Protein AF-A0A1F2U4Y3-F1 (afdb_monomer_lite)

Sequence (59 aa):
MTELRARLARSRTTHSLFDTDRFRRHIESACVTTWERHQRGEPPENFAVEPMQRVMGDE

pLDDT: mean 84.55, std 14.44, range [35.09, 97.94]

Radius of gyration: 17.15 Å; chains: 1; bounding box: 42×28×39 Å

Structure (mmCIF, N/CA/C/O backbone):
data_AF-A0A1F2U4Y3-F1
#
_entry.id   AF-A0A1F2U4Y3-F1
#
loop_
_atom_site.group_PDB
_atom_site.id
_atom_site.type_symbol
_atom_site.label_atom_id
_atom_site.label_alt_id
_atom_site.label_comp_id
_atom_site.label_asym_id
_atom_site.label_entity_id
_atom_site.label_seq_id
_atom_site.pdbx_PDB_ins_code
_atom_site.Cartn_x
_atom_site.Cartn_y
_atom_site.Cartn_z
_atom_site.occupancy
_atom_site.B_iso_or_equiv
_atom_site.auth_seq_id
_atom_site.auth_comp_id
_atom_site.auth_asym_id
_atom_site.auth_atom_id
_atom_site.pdbx_PDB_model_num
ATOM 1 N N . MET A 1 1 ? 25.775 -0.308 -22.007 1.00 60.75 1 MET A N 1
ATOM 2 C CA . MET A 1 1 ? 24.419 0.219 -21.694 1.00 60.75 1 MET A CA 1
ATOM 3 C C . MET A 1 1 ? 23.274 -0.717 -22.096 1.00 60.75 1 MET A C 1
ATOM 5 O O . MET A 1 1 ? 22.230 -0.677 -21.454 1.00 60.75 1 MET A O 1
ATOM 9 N N . THR A 1 2 ? 23.430 -1.556 -23.122 1.00 79.50 2 THR A N 1
ATOM 10 C CA . THR A 1 2 ? 22.352 -2.403 -23.675 1.00 79.50 2 THR A CA 1
ATOM 11 C C . THR A 1 2 ? 22.021 -3.629 -22.811 1.00 79.50 2 THR A C 1
ATOM 13 O O . THR A 1 2 ? 20.854 -3.954 -22.619 1.00 79.50 2 THR A O 1
ATOM 16 N N . GLU A 1 3 ? 23.032 -4.259 -22.211 1.00 86.12 3 GLU A N 1
ATOM 17 C CA . GLU A 1 3 ? 22.885 -5.492 -21.421 1.00 86.12 3 GLU A CA 1
ATOM 18 C C . GLU A 1 3 ? 22.117 -5.286 -20.105 1.00 86.12 3 GLU A C 1
ATOM 20 O O . GLU A 1 3 ? 21.219 -6.057 -19.766 1.00 86.12 3 GLU A O 1
ATOM 25 N N . LEU A 1 4 ? 22.378 -4.175 -19.407 1.00 84.94 4 LEU A N 1
ATOM 26 C CA . LEU A 1 4 ? 21.632 -3.801 -18.203 1.00 84.94 4 LEU A CA 1
ATOM 27 C C . LEU A 1 4 ? 20.139 -3.591 -18.505 1.00 84.94 4 LEU A C 1
ATOM 29 O O . LEU A 1 4 ? 19.281 -4.047 -17.750 1.00 84.94 4 LEU A O 1
ATOM 33 N N . ARG A 1 5 ? 19.824 -2.947 -19.636 1.00 83.81 5 ARG A N 1
ATOM 34 C CA . ARG A 1 5 ? 18.443 -2.754 -20.103 1.00 83.81 5 ARG A CA 1
ATOM 35 C C . ARG A 1 5 ? 17.759 -4.078 -20.432 1.00 83.81 5 ARG A C 1
ATOM 37 O O . ARG A 1 5 ? 16.609 -4.258 -20.047 1.00 83.81 5 ARG A O 1
ATOM 44 N N . ALA A 1 6 ? 18.458 -5.004 -21.087 1.00 86.38 6 ALA A N 1
ATOM 45 C CA . ALA A 1 6 ? 17.925 -6.331 -21.392 1.00 86.38 6 ALA A CA 1
ATOM 46 C C . ALA A 1 6 ? 17.625 -7.135 -20.115 1.00 86.38 6 ALA A C 1
ATOM 48 O O . ALA A 1 6 ? 16.574 -7.773 -20.014 1.00 86.38 6 ALA A O 1
ATOM 49 N N . ARG A 1 7 ? 18.504 -7.044 -19.107 1.00 82.56 7 ARG A N 1
ATOM 50 C CA . ARG A 1 7 ? 18.294 -7.682 -17.801 1.00 82.56 7 ARG A CA 1
ATOM 51 C C . ARG A 1 7 ? 17.060 -7.124 -17.091 1.00 82.56 7 ARG A C 1
ATOM 53 O O . ARG A 1 7 ? 16.212 -7.896 -16.658 1.00 82.56 7 ARG A O 1
ATOM 60 N N . LEU A 1 8 ? 16.911 -5.799 -17.049 1.00 83.12 8 LEU A N 1
ATOM 61 C CA . LEU A 1 8 ? 15.729 -5.133 -16.487 1.00 83.12 8 LEU A CA 1
ATOM 62 C C . LEU A 1 8 ? 14.439 -5.495 -17.230 1.00 83.12 8 LEU A C 1
ATOM 64 O O . LEU A 1 8 ? 13.435 -5.799 -16.591 1.00 83.12 8 LEU A O 1
ATOM 68 N N . ALA A 1 9 ? 14.464 -5.508 -18.565 1.00 83.81 9 ALA A N 1
ATOM 69 C CA . ALA A 1 9 ? 13.300 -5.861 -19.371 1.00 83.81 9 ALA A CA 1
ATOM 70 C C . ALA A 1 9 ? 12.806 -7.284 -19.072 1.00 83.81 9 ALA A C 1
ATOM 72 O O . ALA A 1 9 ? 11.601 -7.491 -18.941 1.00 83.81 9 ALA A O 1
ATOM 73 N N . ARG A 1 10 ? 13.733 -8.237 -18.899 1.00 81.56 10 ARG A N 1
ATOM 74 C CA . ARG A 1 10 ? 13.418 -9.626 -18.543 1.00 81.56 10 ARG A CA 1
ATOM 75 C C . ARG A 1 10 ? 12.907 -9.754 -17.109 1.00 81.56 10 ARG A C 1
ATOM 77 O O . ARG A 1 10 ? 11.902 -10.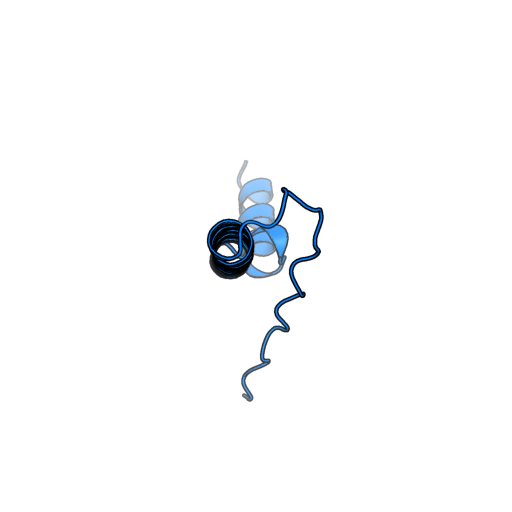421 -16.887 1.00 81.56 10 ARG A O 1
ATOM 84 N N . SER A 1 11 ? 13.557 -9.105 -16.142 1.00 78.62 11 SER A N 1
ATOM 85 C CA . SER A 1 11 ? 13.124 -9.141 -14.739 1.00 78.62 11 SER A CA 1
ATOM 86 C C . SER A 1 11 ? 11.743 -8.515 -14.539 1.00 78.62 11 SER A C 1
ATOM 88 O O . SER A 1 11 ? 10.960 -9.027 -13.746 1.00 78.62 11 SER A O 1
ATOM 90 N N . ARG A 1 12 ? 11.408 -7.468 -15.304 1.00 76.06 12 ARG A N 1
ATOM 91 C CA . ARG A 1 12 ? 10.099 -6.800 -15.262 1.00 76.06 12 ARG A CA 1
ATOM 92 C C . ARG A 1 12 ? 8.930 -7.737 -15.567 1.00 76.06 12 ARG A C 1
ATOM 94 O O . ARG A 1 12 ? 7.867 -7.589 -14.986 1.00 76.06 12 ARG A O 1
ATOM 101 N N . THR A 1 13 ? 9.111 -8.687 -16.479 1.00 76.38 13 THR A N 1
ATOM 102 C CA . THR A 1 13 ? 8.051 -9.635 -16.859 1.00 76.38 13 THR A CA 1
ATOM 103 C C . THR A 1 13 ? 8.000 -10.878 -15.977 1.00 76.38 13 THR A C 1
ATOM 105 O O . THR A 1 13 ? 7.000 -11.584 -15.996 1.00 76.38 13 THR A O 1
ATOM 108 N N . THR A 1 14 ? 9.069 -11.177 -15.234 1.00 74.19 14 THR A N 1
ATOM 109 C CA . THR A 1 14 ? 9.188 -12.438 -14.482 1.00 74.19 14 THR A CA 1
ATOM 110 C C . THR A 1 14 ? 9.094 -12.273 -12.970 1.00 74.19 14 THR A C 1
ATOM 112 O O . THR A 1 14 ? 8.797 -13.245 -12.283 1.00 74.19 14 THR A O 1
ATOM 115 N N . HIS A 1 15 ? 9.340 -11.076 -12.433 1.00 77.06 15 HIS A N 1
ATOM 116 C CA . HIS A 1 15 ? 9.348 -10.844 -10.989 1.00 77.06 15 HIS A CA 1
ATOM 117 C C . HIS A 1 15 ? 8.084 -10.118 -10.537 1.00 77.06 15 HIS A C 1
ATOM 119 O O . HIS A 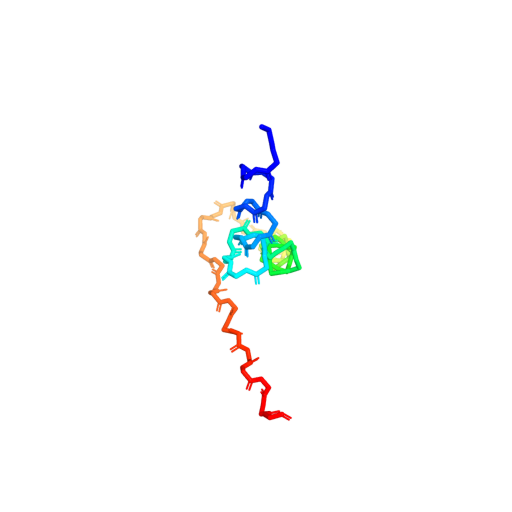1 15 ? 7.697 -9.095 -11.100 1.00 77.06 15 HIS A O 1
ATOM 125 N N . SER A 1 16 ? 7.497 -10.607 -9.445 1.00 73.25 16 SER A N 1
ATOM 126 C CA . SER A 1 16 ? 6.297 -10.039 -8.819 1.00 73.25 16 SER A CA 1
ATOM 127 C C . SER A 1 16 ? 6.446 -8.568 -8.422 1.00 73.25 16 SER A C 1
ATOM 129 O O . SER A 1 16 ? 5.452 -7.854 -8.408 1.00 73.25 16 SER A O 1
ATOM 131 N N . LEU A 1 17 ? 7.673 -8.102 -8.160 1.00 80.06 17 LEU A N 1
ATOM 132 C CA . LEU A 1 17 ? 7.987 -6.704 -7.833 1.00 80.06 17 LEU A CA 1
ATOM 133 C C . LEU A 1 17 ? 7.639 -5.706 -8.949 1.00 80.06 17 LEU A C 1
ATOM 135 O O . LEU A 1 17 ? 7.535 -4.514 -8.682 1.00 80.06 17 LEU A O 1
ATOM 139 N N . PHE A 1 18 ? 7.448 -6.176 -10.181 1.00 81.06 18 PHE A N 1
ATOM 140 C CA . PHE A 1 18 ? 7.078 -5.334 -11.318 1.00 81.06 18 PHE A CA 1
ATOM 141 C C . PHE A 1 18 ? 5.651 -5.585 -11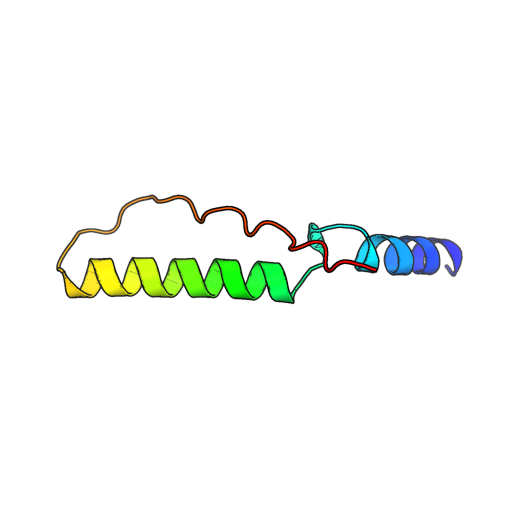.816 1.00 81.06 18 PHE A C 1
ATOM 143 O O . PHE A 1 18 ? 5.245 -5.005 -12.823 1.00 81.06 18 PHE A O 1
ATOM 150 N N . ASP A 1 19 ? 4.880 -6.423 -11.120 1.00 83.62 19 ASP A N 1
ATOM 151 C CA . ASP A 1 19 ? 3.481 -6.683 -11.450 1.00 83.62 19 ASP A CA 1
ATOM 152 C C . ASP A 1 19 ? 2.609 -5.535 -10.919 1.00 83.62 19 ASP A C 1
ATOM 154 O O . ASP A 1 19 ? 2.027 -5.602 -9.835 1.00 83.62 19 ASP A O 1
ATOM 158 N N . THR A 1 20 ? 2.580 -4.430 -11.672 1.00 86.25 20 THR A N 1
ATOM 159 C CA . THR A 1 20 ? 1.834 -3.213 -11.315 1.00 86.25 20 THR A CA 1
ATOM 160 C C . THR A 1 20 ? 0.363 -3.503 -11.042 1.00 86.25 20 THR A C 1
ATOM 162 O O . THR A 1 20 ? -0.221 -2.904 -10.143 1.00 86.25 20 THR A O 1
ATOM 165 N N . ASP A 1 21 ? -0.234 -4.429 -11.789 1.00 86.69 21 ASP A N 1
ATOM 166 C CA . ASP A 1 21 ? -1.637 -4.784 -11.623 1.00 86.69 21 ASP A CA 1
ATOM 167 C C . ASP A 1 21 ? -1.886 -5.517 -10.298 1.00 86.69 21 ASP A C 1
ATOM 169 O O . ASP A 1 21 ? -2.813 -5.168 -9.563 1.00 86.69 21 ASP A O 1
ATOM 173 N N . ARG A 1 22 ? -1.006 -6.457 -9.931 1.00 87.12 22 ARG A N 1
ATOM 174 C CA . ARG A 1 22 ? -1.036 -7.098 -8.611 1.00 87.12 22 ARG A CA 1
ATOM 175 C C . ARG A 1 22 ? -0.897 -6.072 -7.482 1.00 87.12 22 ARG A C 1
ATOM 177 O O . ARG A 1 22 ? -1.713 -6.091 -6.565 1.00 87.12 22 ARG A O 1
ATOM 184 N N . PHE A 1 23 ? 0.078 -5.161 -7.556 1.00 89.25 23 PHE A N 1
ATOM 185 C CA . PHE A 1 23 ? 0.249 -4.120 -6.530 1.00 89.25 23 PHE A CA 1
ATOM 186 C C . PHE A 1 23 ? -0.971 -3.210 -6.412 1.00 89.25 23 PHE A C 1
ATOM 188 O O . PHE A 1 23 ? -1.413 -2.916 -5.303 1.0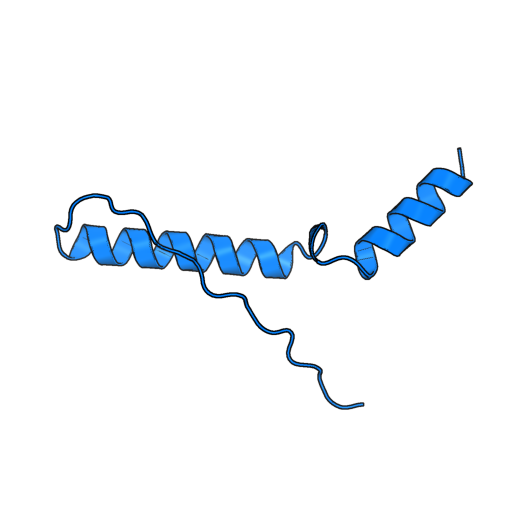0 89.25 23 PH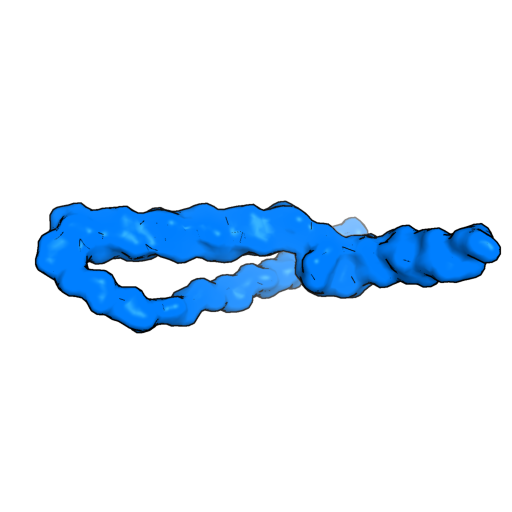E A O 1
ATOM 195 N N . ARG A 1 24 ? -1.535 -2.788 -7.548 1.00 92.50 24 ARG A N 1
ATOM 196 C CA . ARG A 1 24 ? -2.744 -1.962 -7.582 1.00 92.50 24 ARG A CA 1
ATOM 197 C C . ARG A 1 24 ? -3.895 -2.647 -6.845 1.00 92.50 24 ARG A C 1
ATOM 199 O O . ARG A 1 24 ? -4.489 -2.031 -5.967 1.00 92.50 24 ARG A O 1
ATOM 206 N N . ARG A 1 25 ? -4.158 -3.925 -7.135 1.00 92.50 25 ARG A N 1
ATOM 207 C CA . ARG A 1 25 ? -5.215 -4.706 -6.467 1.00 92.50 25 ARG A CA 1
ATOM 208 C C . ARG A 1 25 ? -4.991 -4.831 -4.958 1.00 92.50 25 ARG A C 1
ATOM 210 O O . ARG A 1 25 ? -5.945 -4.751 -4.190 1.00 92.50 25 ARG A O 1
ATOM 217 N N . HIS A 1 26 ? -3.742 -4.988 -4.519 1.00 94.00 26 HIS A N 1
ATOM 218 C CA . HIS A 1 26 ? -3.408 -5.019 -3.091 1.00 94.00 26 HIS A CA 1
ATOM 219 C C . HIS A 1 26 ? -3.685 -3.690 -2.391 1.00 94.00 26 HIS A C 1
ATOM 221 O O . HIS A 1 26 ? -4.273 -3.685 -1.311 1.00 94.00 26 HIS A O 1
ATOM 227 N N . ILE A 1 27 ? -3.313 -2.570 -3.013 1.00 94.69 27 ILE A N 1
ATOM 228 C CA . ILE A 1 27 ? -3.577 -1.231 -2.471 1.00 94.69 27 ILE A CA 1
ATOM 229 C C . ILE A 1 27 ? -5.083 -0.954 -2.429 1.00 94.69 27 ILE A C 1
ATOM 231 O O . ILE A 1 27 ? -5.587 -0.499 -1.407 1.00 94.69 27 ILE A O 1
ATOM 235 N N . GLU A 1 28 ? -5.815 -1.277 -3.498 1.00 96.88 28 GLU A N 1
ATOM 236 C CA . GLU A 1 28 ? -7.275 -1.124 -3.547 1.00 96.88 28 GLU A CA 1
ATOM 237 C C . GLU A 1 28 ? -7.959 -1.918 -2.426 1.00 96.88 28 GLU A C 1
ATOM 239 O O . GLU A 1 28 ? -8.790 -1.364 -1.707 1.00 96.88 28 GLU A O 1
ATOM 244 N N . SER A 1 29 ? -7.556 -3.175 -2.212 1.00 96.00 29 SER A N 1
ATOM 245 C CA . SER A 1 29 ? -8.057 -4.005 -1.108 1.00 96.00 29 SER A CA 1
ATOM 246 C C . SER A 1 29 ? -7.784 -3.379 0.267 1.00 96.00 29 SER A C 1
ATOM 248 O O . SER A 1 29 ? -8.673 -3.324 1.123 1.00 96.00 29 SER A O 1
ATOM 250 N N . ALA A 1 30 ? -6.583 -2.826 0.474 1.00 96.44 30 ALA A N 1
ATOM 251 C CA . ALA A 1 30 ? -6.242 -2.132 1.714 1.00 96.44 30 ALA A CA 1
ATOM 252 C C . ALA A 1 30 ? -7.102 -0.878 1.935 1.00 96.44 30 ALA A C 1
ATOM 254 O O . ALA A 1 30 ? -7.584 -0.637 3.046 1.00 96.44 30 ALA A O 1
ATOM 255 N N . CYS A 1 31 ? -7.327 -0.091 0.882 1.00 96.31 31 CYS A N 1
ATOM 256 C CA . CYS A 1 31 ? -8.171 1.097 0.944 1.00 96.31 31 CYS A CA 1
ATOM 257 C C . CYS A 1 31 ? -9.619 0.740 1.294 1.00 96.31 31 CYS A C 1
ATOM 259 O O . CYS A 1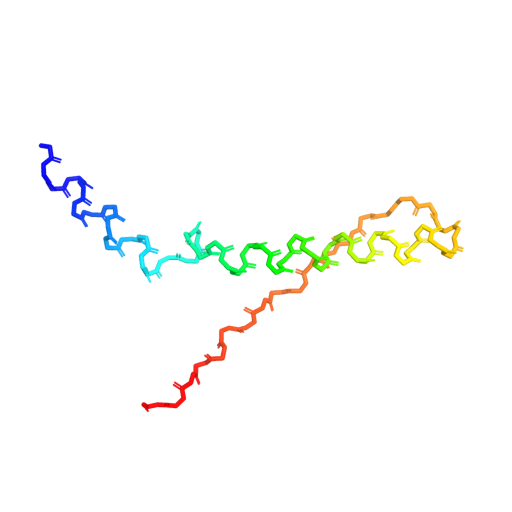 31 ? -10.186 1.361 2.191 1.00 96.31 31 CYS A O 1
ATOM 261 N N . VAL A 1 32 ? -10.189 -0.282 0.645 1.00 96.88 32 VAL A N 1
ATOM 262 C CA . VAL A 1 32 ? -11.544 -0.776 0.943 1.00 96.88 32 VAL A CA 1
ATOM 263 C C . VAL A 1 32 ? -11.643 -1.232 2.396 1.00 96.88 32 VAL A C 1
ATOM 265 O O . VAL A 1 32 ? -12.510 -0.755 3.121 1.00 96.88 32 VAL A O 1
ATOM 268 N N . THR A 1 33 ? -10.704 -2.061 2.859 1.00 96.50 33 THR A N 1
ATOM 269 C CA . THR A 1 33 ? -10.685 -2.557 4.246 1.00 96.50 33 THR A CA 1
ATOM 270 C C . THR A 1 33 ? -10.636 -1.405 5.253 1.00 96.50 33 THR A C 1
ATOM 272 O O . THR A 1 33 ? -11.385 -1.383 6.230 1.00 96.50 33 THR A O 1
ATOM 275 N N . THR A 1 34 ? -9.785 -0.407 5.003 1.00 96.06 34 THR A N 1
ATOM 276 C CA . THR A 1 34 ? -9.661 0.772 5.874 1.00 96.06 34 THR A CA 1
ATOM 277 C C . THR A 1 34 ? -10.950 1.594 5.878 1.00 96.06 34 THR A C 1
ATOM 279 O O . THR A 1 34 ? -11.395 2.048 6.932 1.00 96.06 34 THR A O 1
ATOM 282 N N . TRP A 1 35 ? -11.579 1.757 4.712 1.00 96.88 35 TRP A N 1
ATOM 283 C CA . TRP A 1 35 ? -12.840 2.477 4.577 1.00 96.88 35 TRP A CA 1
ATOM 284 C C . TRP A 1 35 ? -13.988 1.776 5.306 1.00 96.88 35 TRP A C 1
ATOM 286 O O . TRP A 1 35 ? -14.731 2.416 6.042 1.00 96.88 35 TRP A O 1
ATOM 296 N N . GLU A 1 36 ? -14.111 0.458 5.168 1.00 97.06 36 GLU A N 1
ATOM 297 C CA . GLU A 1 36 ? -15.134 -0.322 5.864 1.00 97.06 36 GLU A CA 1
ATOM 298 C C . GLU A 1 36 ? -14.982 -0.241 7.387 1.00 97.06 36 GLU A C 1
ATOM 300 O O . GLU A 1 36 ? -15.978 -0.075 8.090 1.00 97.06 36 GLU A O 1
ATOM 305 N N . ARG A 1 37 ? -13.748 -0.301 7.907 1.00 96.44 37 ARG A N 1
ATOM 306 C CA . ARG A 1 37 ? -13.458 -0.098 9.338 1.00 96.44 37 ARG A CA 1
ATOM 307 C C . ARG A 1 37 ? -13.880 1.290 9.809 1.00 96.44 37 ARG A C 1
ATOM 309 O O . ARG A 1 37 ? -14.586 1.417 10.808 1.00 96.44 37 ARG A O 1
ATOM 316 N N . HIS A 1 38 ? -13.511 2.320 9.048 1.00 96.62 38 HIS A N 1
ATOM 317 C CA . HIS A 1 38 ? -13.898 3.698 9.338 1.00 96.62 38 HIS A CA 1
ATOM 318 C C . HIS A 1 38 ? -15.424 3.871 9.367 1.00 96.62 38 HIS A C 1
ATOM 320 O O . HIS A 1 38 ? -15.960 4.472 10.293 1.00 96.62 38 HIS A O 1
ATOM 326 N N . GLN A 1 39 ? -16.142 3.282 8.406 1.00 97.94 39 GLN A N 1
ATOM 327 C CA . GLN A 1 39 ? -17.608 3.318 8.357 1.00 97.94 39 GLN A CA 1
ATOM 328 C C . GLN A 1 39 ? -18.267 2.630 9.561 1.00 97.94 39 GLN A C 1
ATOM 330 O O . GLN A 1 39 ? -19.376 2.999 9.941 1.00 97.94 39 GLN A O 1
ATOM 335 N N . ARG A 1 40 ? -17.592 1.655 10.182 1.00 97.69 40 ARG A N 1
ATOM 336 C CA . ARG A 1 40 ? -18.034 1.010 11.428 1.00 97.69 40 ARG A CA 1
ATOM 337 C C . ARG A 1 40 ? -17.640 1.784 12.694 1.00 97.69 40 ARG A C 1
ATOM 339 O O . ARG A 1 40 ? -18.012 1.367 13.786 1.00 97.69 40 ARG A O 1
ATOM 346 N N . GLY A 1 41 ? -16.920 2.902 12.568 1.00 97.62 41 GLY A N 1
ATOM 347 C CA . GLY A 1 41 ? -16.431 3.695 13.700 1.00 97.62 41 GLY A CA 1
ATOM 348 C C . GLY A 1 41 ? -15.270 3.042 14.455 1.00 97.62 41 GLY A C 1
ATOM 349 O O . GLY A 1 41 ? -14.997 3.408 15.597 1.00 97.62 41 GLY A O 1
ATOM 350 N N . GLU A 1 42 ? -14.599 2.065 13.842 1.00 96.81 42 GLU A N 1
ATOM 351 C CA . GLU A 1 42 ? -13.441 1.403 14.439 1.00 96.81 42 GLU A CA 1
ATOM 352 C C . GLU A 1 42 ? -12.206 2.318 14.388 1.00 96.81 42 GLU A C 1
ATOM 354 O O . GLU A 1 42 ? -12.020 3.061 13.416 1.00 96.81 42 GLU A O 1
ATOM 359 N N . PRO A 1 43 ? -11.330 2.272 15.407 1.00 94.50 43 PRO A N 1
ATOM 360 C CA . PRO A 1 43 ? -10.064 2.987 15.356 1.00 94.50 43 PRO A CA 1
ATOM 361 C C . PRO A 1 43 ? -9.140 2.402 14.269 1.00 94.50 43 PRO A C 1
ATOM 363 O O . PRO A 1 43 ? -9.277 1.231 13.903 1.00 94.50 43 PRO A O 1
ATOM 366 N N . PRO A 1 44 ? -8.157 3.178 13.772 1.00 93.75 44 PRO A N 1
ATOM 367 C CA . PRO A 1 44 ? -7.130 2.659 12.874 1.00 93.75 44 PRO A CA 1
ATOM 368 C C . PRO A 1 44 ? -6.393 1.466 13.495 1.00 93.75 44 PRO A C 1
ATOM 370 O O . PRO A 1 44 ? -5.890 1.554 14.615 1.00 93.75 44 PRO A O 1
ATOM 373 N N . GLU A 1 45 ? -6.298 0.366 12.751 1.00 95.50 45 GLU A N 1
ATOM 374 C CA . GLU A 1 45 ? -5.661 -0.874 13.195 1.00 95.50 45 GLU A CA 1
ATOM 375 C C . GLU A 1 45 ? -4.781 -1.451 12.080 1.00 95.50 45 GLU A C 1
ATOM 377 O O . GLU A 1 45 ? -5.088 -1.315 10.894 1.00 95.50 45 GLU A O 1
ATOM 382 N N . ASN A 1 46 ? -3.688 -2.113 12.463 1.00 95.31 46 ASN A N 1
ATOM 383 C CA . ASN A 1 46 ? -2.847 -2.845 11.523 1.00 95.31 46 ASN A CA 1
ATOM 384 C C . ASN A 1 46 ? -3.581 -4.087 11.003 1.00 95.31 46 ASN A C 1
ATOM 386 O O . ASN A 1 46 ? -4.173 -4.839 11.772 1.00 95.31 46 ASN A O 1
ATOM 390 N N . PHE A 1 47 ? -3.478 -4.348 9.703 1.00 95.44 47 PHE A N 1
ATOM 391 C CA . PHE A 1 47 ? -3.969 -5.578 9.090 1.00 95.44 47 PHE A CA 1
ATOM 392 C C . PHE A 1 47 ? -3.062 -5.995 7.929 1.00 95.44 47 PHE A C 1
ATOM 394 O O . PHE A 1 47 ? -2.349 -5.172 7.351 1.00 95.44 47 PHE A O 1
ATOM 401 N N . ALA A 1 48 ? -3.079 -7.285 7.599 1.00 96.00 48 ALA A N 1
ATOM 402 C CA . ALA A 1 48 ? -2.374 -7.821 6.443 1.00 96.00 48 ALA A CA 1
ATOM 403 C C . ALA A 1 48 ? -3.306 -7.862 5.226 1.00 96.00 48 ALA A C 1
ATOM 405 O O . ALA A 1 48 ? -4.485 -8.189 5.349 1.00 96.00 48 ALA A O 1
ATOM 406 N N . VAL A 1 49 ? -2.768 -7.550 4.045 1.00 93.81 49 VAL A N 1
ATOM 407 C CA . VAL A 1 49 ? -3.456 -7.794 2.773 1.00 93.81 49 VAL A CA 1
ATOM 408 C C . VAL A 1 49 ? -3.071 -9.184 2.296 1.00 93.81 49 VAL A C 1
ATOM 410 O O . VAL A 1 49 ? -1.887 -9.470 2.105 1.00 93.81 49 VAL A O 1
ATOM 413 N N . GLU A 1 50 ? -4.071 -10.035 2.088 1.00 92.06 50 GLU A N 1
ATOM 414 C CA . GLU A 1 50 ? -3.844 -11.408 1.652 1.00 92.06 50 GLU A CA 1
ATOM 415 C C . GLU A 1 50 ? -3.099 -11.462 0.301 1.00 92.06 50 GLU A C 1
ATOM 417 O O . GLU A 1 50 ? -3.418 -10.714 -0.638 1.00 92.06 50 GLU A O 1
ATOM 422 N N . PRO A 1 51 ? -2.097 -12.351 0.156 1.00 88.62 51 PRO A N 1
ATOM 423 C CA . PRO A 1 51 ? -1.403 -12.535 -1.107 1.00 88.62 51 PRO A CA 1
ATOM 424 C C . PRO A 1 51 ? -2.380 -12.977 -2.198 1.00 88.62 51 PRO A C 1
ATOM 426 O O . PRO A 1 51 ? -3.078 -13.980 -2.069 1.00 88.62 51 PRO A O 1
ATOM 429 N N . MET A 1 52 ? -2.382 -12.271 -3.331 1.00 82.25 52 MET A N 1
ATOM 430 C CA . MET A 1 52 ? -3.208 -12.677 -4.461 1.00 82.25 52 MET A CA 1
ATOM 431 C C . MET A 1 52 ? -2.479 -13.809 -5.176 1.00 82.25 52 MET A C 1
ATOM 433 O O . MET A 1 52 ? -1.463 -13.571 -5.847 1.00 82.25 52 MET A O 1
ATOM 437 N N . GLN A 1 53 ? -2.953 -15.045 -5.001 1.00 70.50 53 GLN A N 1
ATOM 438 C CA . GLN A 1 53 ? -2.406 -16.178 -5.738 1.00 70.50 53 GLN A CA 1
ATOM 439 C C . GLN A 1 53 ? -2.509 -15.887 -7.233 1.00 70.50 53 GLN A C 1
ATOM 441 O O . GLN A 1 53 ? -3.519 -15.381 -7.725 1.00 70.50 53 GLN A O 1
ATOM 446 N N . ARG A 1 54 ? -1.420 -16.140 -7.962 1.00 65.31 54 ARG A N 1
ATOM 447 C CA . ARG A 1 54 ? -1.489 -16.068 -9.415 1.00 65.31 54 ARG A CA 1
ATOM 448 C C . ARG A 1 54 ? -2.309 -17.272 -9.842 1.00 65.31 54 ARG A C 1
ATOM 450 O O . ARG A 1 54 ? -1.841 -18.391 -9.672 1.00 65.31 54 ARG A O 1
ATOM 457 N N . VAL A 1 55 ? -3.512 -17.039 -10.360 1.00 60.00 55 VAL A N 1
ATOM 458 C CA . VAL A 1 55 ? -4.233 -18.081 -11.088 1.00 60.00 55 VAL A CA 1
ATOM 459 C C . VAL A 1 55 ? -3.339 -18.422 -12.272 1.00 60.00 55 VAL A C 1
ATOM 461 O O . VAL A 1 55 ? -3.123 -17.592 -13.159 1.00 60.00 55 VAL A O 1
ATOM 464 N N . MET A 1 56 ? -2.697 -19.584 -12.207 1.00 47.25 56 MET A N 1
ATOM 465 C CA . MET A 1 56 ? -2.060 -20.177 -13.369 1.00 47.25 56 MET A CA 1
ATOM 466 C C . MET A 1 56 ? -3.222 -20.565 -14.269 1.00 47.25 56 MET A C 1
ATOM 468 O O . MET A 1 56 ? -3.893 -21.552 -13.999 1.00 47.25 56 MET A O 1
ATOM 472 N N . GLY A 1 57 ? -3.548 -19.702 -15.232 1.00 50.78 57 GLY A N 1
ATOM 473 C CA . GLY A 1 57 ? -4.439 -20.098 -16.309 1.00 50.78 57 GLY A CA 1
ATOM 474 C C . GLY A 1 57 ? -3.811 -21.305 -16.987 1.00 50.78 57 GLY A C 1
ATOM 475 O O . GLY A 1 57 ? -2.630 -21.248 -17.339 1.00 50.78 57 GLY A O 1
ATOM 476 N N . ASP A 1 58 ? -4.584 -22.383 -17.055 1.00 44.59 58 ASP A N 1
ATOM 477 C CA . ASP A 1 58 ? -4.312 -23.544 -17.885 1.00 44.59 58 ASP A CA 1
ATOM 478 C C . ASP A 1 58 ? -3.949 -23.088 -19.310 1.00 44.59 58 ASP A C 1
ATOM 480 O O . ASP A 1 58 ? -4.599 -22.193 -19.850 1.00 44.59 58 ASP A O 1
ATOM 484 N N . GLU A 1 59 ? -2.863 -23.679 -19.816 1.00 35.09 59 GLU A N 1
ATOM 485 C CA . GLU A 1 59 ? -2.416 -23.840 -21.217 1.00 35.09 59 GLU A CA 1
ATOM 486 C C . GLU A 1 59 ? -2.735 -22.744 -22.257 1.00 35.09 59 GLU A C 1
ATOM 488 O O . GLU A 1 59 ? -3.898 -22.579 -22.686 1.00 35.09 59 GLU A O 1
#

Secondary structure (DSSP, 8-state):
-HHHHHHHHHHHHH-GGG-HHHHHHHHHHHHHHHHHHHHTTPPP---PPPP--------

Foldseek 3Di:
DVVVVVVVVVCLVVPPVNPVVQVVVQVVVVVVVQVVCVVVVHDDDDDDRDRDDPPPPDD